Protein AF-A0A812WS53-F1 (afdb_monomer_lite)

Sequence (111 aa):
MFCALTWVLLPVAVAAISDPGWEAFKQKFQKSYSNTDEESARYQLFKATQERVDRLNKLNGEPAFGITWMADRHEQEKYKRGFRMPKDFEPVAPVRNFSDATAKAVDWRLT

Secondary structure (DSSP, 8-state):
-------------------HHHHHHHHHTT---SSHHHHHHHHHHHHHHHHHHHHHHHHHSS------TTTT--HHHH--------TT----S-----TT---S---GGG-

Structure (mmCIF, N/CA/C/O backbone):
data_AF-A0A812WS53-F1
#
_entry.id   AF-A0A812WS53-F1
#
loop_
_atom_site.group_PDB
_atom_site.id
_atom_site.type_symbol
_atom_site.label_atom_id
_atom_site.label_alt_id
_atom_site.label_comp_id
_atom_site.label_asym_id
_atom_site.label_entity_id
_atom_site.label_seq_id
_atom_site.pdbx_PDB_ins_code
_atom_site.Cartn_x
_atom_site.Cartn_y
_atom_site.Cartn_z
_atom_site.occupancy
_atom_site.B_iso_or_equiv
_atom_site.auth_seq_id
_atom_site.auth_comp_id
_atom_site.auth_asym_id
_atom_site.auth_atom_id
_atom_site.pdbx_PDB_model_num
ATOM 1 N N . MET A 1 1 ? -57.722 27.443 16.083 1.00 43.44 1 MET A N 1
ATOM 2 C CA . MET A 1 1 ? -57.066 26.179 16.475 1.00 43.44 1 MET A CA 1
ATOM 3 C C . MET A 1 1 ? -56.000 25.888 15.427 1.00 43.44 1 MET A C 1
ATOM 5 O O . MET A 1 1 ? -56.340 25.423 14.353 1.00 43.44 1 MET A O 1
ATOM 9 N N . PHE A 1 2 ? -54.751 26.288 15.674 1.00 41.97 2 PHE A N 1
ATOM 10 C CA . PHE A 1 2 ? -53.620 26.048 14.769 1.00 41.97 2 PHE A CA 1
ATOM 11 C C . PHE A 1 2 ? -52.568 25.258 15.545 1.00 41.97 2 PHE A C 1
ATOM 13 O O . PHE A 1 2 ? -52.096 25.710 16.585 1.00 41.97 2 PHE A O 1
ATOM 20 N N . CYS A 1 3 ? -52.281 24.045 15.078 1.00 46.72 3 CYS A N 1
ATOM 21 C CA . CYS A 1 3 ? -51.348 23.115 15.701 1.00 46.72 3 CYS A CA 1
ATOM 22 C C . CYS A 1 3 ? -49.949 23.396 15.138 1.00 46.72 3 CYS A C 1
ATOM 24 O O . CYS A 1 3 ? -49.703 23.170 13.955 1.00 46.72 3 CYS A O 1
ATOM 26 N N . ALA A 1 4 ? -49.054 23.941 15.961 1.00 52.06 4 ALA A N 1
ATOM 27 C CA . ALA A 1 4 ? -47.671 24.189 15.575 1.00 52.06 4 ALA A CA 1
ATOM 28 C C . ALA A 1 4 ? -46.913 22.853 15.497 1.00 52.06 4 ALA A C 1
ATOM 30 O O . ALA A 1 4 ? -46.625 22.235 16.518 1.00 52.06 4 ALA A O 1
ATOM 31 N N . LEU A 1 5 ? -46.604 22.403 14.280 1.00 52.25 5 LEU A N 1
ATOM 32 C CA . LEU A 1 5 ? -45.628 21.342 14.037 1.00 52.25 5 LEU A CA 1
ATOM 33 C C . LEU A 1 5 ? -44.229 21.929 14.242 1.00 52.25 5 LEU A C 1
ATOM 35 O O . LEU A 1 5 ? -43.653 22.542 13.346 1.00 52.25 5 LEU A O 1
ATOM 39 N N . THR A 1 6 ? -43.698 21.779 15.452 1.00 55.88 6 THR A N 1
ATOM 40 C CA . THR A 1 6 ? -42.301 22.077 15.759 1.00 55.88 6 THR A CA 1
ATOM 41 C C . THR A 1 6 ? -41.420 20.994 15.146 1.00 55.88 6 THR A C 1
ATOM 43 O O . THR A 1 6 ? -41.392 19.844 15.580 1.00 55.88 6 THR A O 1
ATOM 46 N N . TRP A 1 7 ? -40.703 21.364 14.090 1.00 60.59 7 TRP A N 1
ATOM 47 C CA . TRP A 1 7 ? -39.664 20.537 13.494 1.00 60.59 7 TRP A CA 1
ATOM 48 C C . TRP A 1 7 ? -38.497 20.451 14.484 1.00 60.59 7 TRP A C 1
ATOM 50 O O . TRP A 1 7 ? -37.728 21.396 14.651 1.00 60.59 7 TRP A O 1
ATOM 60 N N . VAL A 1 8 ? -38.405 19.334 15.206 1.00 62.06 8 VAL A N 1
ATOM 61 C CA . VAL A 1 8 ? -37.254 19.036 16.059 1.00 62.06 8 VAL A CA 1
ATOM 62 C C . VAL A 1 8 ? -36.074 18.729 15.139 1.00 62.06 8 VAL A C 1
ATOM 64 O O . VAL A 1 8 ? -36.000 17.656 14.544 1.00 62.06 8 VAL A O 1
ATOM 67 N N . LEU A 1 9 ? -35.152 19.684 15.010 1.00 59.56 9 LEU A N 1
ATOM 68 C CA . LEU A 1 9 ? -33.820 19.451 14.457 1.00 59.56 9 LEU A CA 1
ATOM 69 C C . LEU A 1 9 ? -33.042 18.574 15.446 1.00 59.56 9 LEU A C 1
ATOM 71 O O . LEU A 1 9 ? -32.434 19.065 16.394 1.00 59.56 9 LEU A O 1
ATOM 75 N N . LEU A 1 10 ? -33.103 17.258 15.244 1.00 51.25 10 LEU A N 1
ATOM 76 C CA . LEU A 1 10 ? -32.210 16.302 15.891 1.00 51.25 10 LEU A CA 1
ATOM 77 C C . LEU A 1 10 ? -30.803 16.475 15.294 1.00 51.25 10 LEU A C 1
ATOM 79 O O . LEU A 1 10 ? -30.651 16.327 14.078 1.00 51.25 10 LEU A O 1
ATOM 83 N N . PRO A 1 11 ? -29.769 16.780 16.098 1.00 55.72 11 PRO A N 1
ATOM 84 C CA . PRO A 1 11 ? -28.403 16.777 15.603 1.00 55.72 11 PRO A CA 1
ATOM 85 C C . PRO A 1 11 ? -28.038 15.347 15.197 1.00 55.72 11 PRO A C 1
ATOM 87 O O . PRO A 1 11 ? -28.085 14.425 16.012 1.00 55.72 11 PRO A O 1
ATOM 90 N N . VAL A 1 12 ? -27.685 15.158 13.925 1.00 57.66 12 VAL A N 1
ATOM 91 C CA . VAL A 1 12 ? -27.096 13.908 13.441 1.00 57.66 12 VAL A CA 1
ATOM 92 C C . VAL A 1 12 ? -25.721 13.792 14.093 1.00 57.66 12 VAL A C 1
ATOM 94 O O . VAL A 1 12 ? -24.754 14.404 13.646 1.00 57.66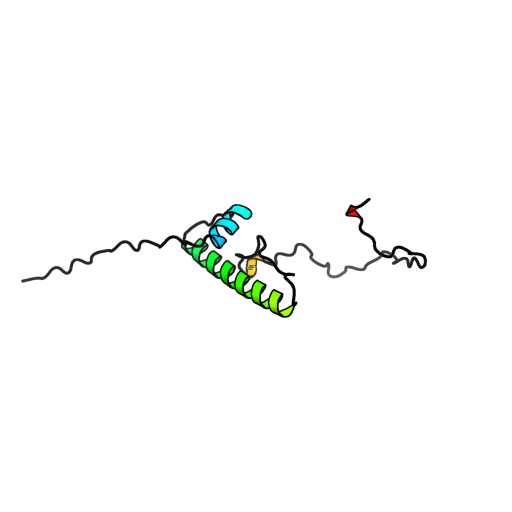 12 VAL A O 1
ATOM 97 N N . ALA A 1 13 ? -25.638 13.053 15.197 1.00 55.16 13 ALA A N 1
ATOM 98 C CA . ALA A 1 13 ? -24.364 12.649 15.764 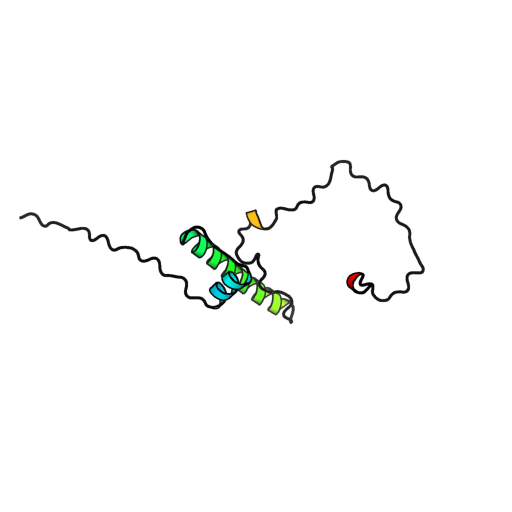1.00 55.16 13 ALA A CA 1
ATOM 99 C C . ALA A 1 13 ? -23.694 11.707 14.758 1.00 55.16 13 ALA A C 1
ATOM 101 O O . ALA A 1 13 ? -24.139 10.575 14.563 1.00 55.16 13 ALA A O 1
ATOM 102 N N . VAL A 1 14 ? -22.656 12.189 14.074 1.00 57.69 14 VAL A N 1
ATOM 103 C CA . VAL A 1 14 ? -21.853 11.339 13.195 1.00 57.69 14 VAL A CA 1
ATOM 104 C C . VAL A 1 14 ? -21.111 10.352 14.092 1.00 57.69 14 VAL A C 1
ATOM 106 O O . VAL A 1 14 ? -20.279 10.745 14.909 1.00 57.69 14 VAL A O 1
ATOM 109 N N . ALA A 1 15 ? -21.481 9.075 14.009 1.00 63.06 15 ALA A N 1
ATOM 110 C CA . ALA A 1 15 ? -20.889 8.028 14.827 1.00 63.06 15 ALA A CA 1
ATOM 111 C C . ALA A 1 15 ? -19.392 7.901 14.507 1.00 63.06 15 ALA A C 1
ATOM 113 O O . ALA A 1 15 ? -19.011 7.718 13.350 1.00 63.06 15 ALA A O 1
ATOM 114 N N . ALA A 1 16 ? -18.549 7.994 15.534 1.00 74.81 16 ALA A N 1
ATOM 115 C CA . ALA A 1 16 ? -17.120 7.751 15.397 1.00 74.81 16 ALA A CA 1
ATOM 116 C C . ALA A 1 16 ? -16.870 6.292 14.970 1.00 74.81 16 ALA A C 1
ATOM 118 O O . ALA A 1 16 ? -17.510 5.367 15.478 1.00 74.81 16 ALA A O 1
ATOM 119 N N . ILE A 1 17 ? -15.937 6.081 14.039 1.00 85.56 17 ILE A N 1
ATOM 120 C CA . ILE A 1 17 ? -15.553 4.743 13.577 1.00 85.56 17 ILE A CA 1
ATOM 121 C C . ILE A 1 17 ? -14.815 4.036 14.718 1.00 85.56 17 ILE A C 1
ATOM 123 O O . ILE A 1 17 ? -13.737 4.458 15.121 1.00 85.56 17 ILE A O 1
ATOM 127 N N . SER A 1 18 ? -15.395 2.956 15.244 1.00 88.69 18 SER A N 1
ATOM 128 C CA . SER A 1 18 ? -14.796 2.144 16.308 1.00 88.69 18 SER A CA 1
ATOM 129 C C . SER A 1 18 ? -14.233 0.843 15.725 1.00 88.69 18 SER A C 1
ATOM 131 O O . SER A 1 18 ? -14.819 -0.226 15.872 1.00 88.69 18 SER A O 1
ATOM 133 N N . ASP A 1 19 ? -13.114 0.948 15.003 1.00 95.69 19 ASP A N 1
ATOM 134 C CA . ASP A 1 19 ? -12.353 -0.199 14.487 1.00 95.69 19 ASP A CA 1
ATOM 135 C C . ASP A 1 19 ? -10.898 -0.132 14.999 1.00 95.69 19 ASP A C 1
ATOM 137 O O . ASP A 1 19 ? -10.137 0.744 14.578 1.00 95.69 19 ASP A O 1
ATOM 141 N N . PRO A 1 20 ? -10.468 -1.059 15.880 1.00 96.19 20 PRO A N 1
ATOM 142 C CA . PRO A 1 20 ? -9.093 -1.105 16.378 1.00 96.19 20 PRO A CA 1
ATOM 143 C C . PRO A 1 20 ? -8.031 -1.238 15.277 1.00 96.19 20 PRO A C 1
ATOM 145 O O . PRO A 1 20 ? -6.936 -0.691 15.406 1.00 96.19 20 PRO A O 1
ATOM 148 N N . GLY A 1 21 ? -8.334 -1.957 14.191 1.00 96.56 21 GLY A N 1
ATOM 149 C CA . GLY A 1 21 ? -7.435 -2.120 13.051 1.00 96.56 21 GLY A CA 1
ATOM 150 C C . GLY A 1 21 ? -7.266 -0.823 12.264 1.00 96.56 21 GLY A C 1
ATOM 151 O O . GLY A 1 21 ? -6.155 -0.504 11.831 1.00 96.56 21 GLY A O 1
ATOM 152 N N . TRP A 1 22 ? -8.342 -0.046 12.138 1.00 97.62 22 TRP A N 1
ATOM 153 C CA . TRP A 1 22 ? -8.310 1.291 11.550 1.00 97.62 22 TRP A CA 1
ATOM 154 C C . TRP A 1 22 ? -7.491 2.269 12.395 1.00 97.62 22 TRP A C 1
ATOM 156 O O . TRP A 1 22 ? -6.614 2.953 11.866 1.00 97.62 22 TRP A O 1
ATOM 166 N N . GLU A 1 23 ? -7.701 2.291 13.712 1.00 97.31 23 GLU A N 1
ATOM 167 C CA . GLU A 1 23 ? -6.929 3.151 14.618 1.00 97.31 23 GLU A CA 1
ATOM 168 C C . GLU A 1 23 ? -5.439 2.791 14.619 1.00 97.31 23 GLU A C 1
ATOM 170 O O . GLU A 1 23 ? -4.583 3.668 14.484 1.00 97.31 23 GLU A O 1
ATOM 175 N N . ALA A 1 24 ? -5.109 1.497 14.662 1.00 97.88 24 ALA A N 1
ATOM 176 C CA . ALA A 1 24 ? -3.728 1.033 14.564 1.00 97.88 24 ALA A CA 1
ATOM 177 C C . ALA A 1 24 ? -3.086 1.401 13.214 1.00 97.88 24 ALA A C 1
ATOM 179 O O . ALA A 1 24 ? -1.916 1.786 13.168 1.00 97.88 24 ALA A O 1
ATOM 180 N N . PHE A 1 25 ? -3.838 1.320 12.110 1.00 98.19 25 PHE A N 1
ATOM 181 C CA . PHE A 1 25 ? -3.386 1.765 10.791 1.00 98.19 25 PHE A CA 1
ATOM 182 C C . PHE A 1 25 ? -3.092 3.269 10.775 1.00 98.19 25 PHE A C 1
ATOM 184 O O . PHE A 1 25 ? -2.002 3.673 10.349 1.00 98.19 25 PHE A O 1
ATOM 191 N N . LYS A 1 26 ? -4.028 4.089 11.274 1.00 97.88 26 LYS A N 1
ATOM 192 C CA . LYS A 1 26 ? -3.857 5.543 11.357 1.00 97.88 26 LYS A CA 1
ATOM 193 C C . LYS A 1 26 ? -2.650 5.906 12.213 1.00 97.88 26 LYS A C 1
ATOM 195 O O . LYS A 1 26 ? -1.838 6.723 11.789 1.00 97.88 26 LYS A O 1
ATOM 200 N N . GLN A 1 27 ? -2.477 5.253 13.360 1.00 97.94 27 GLN A N 1
ATOM 201 C CA . GLN A 1 27 ? -1.340 5.481 14.248 1.00 97.94 27 GLN A CA 1
ATOM 202 C C . GLN A 1 27 ? -0.013 5.078 13.592 1.00 97.94 27 GLN A C 1
ATOM 204 O O . GLN A 1 27 ? 0.934 5.864 13.578 1.00 97.94 27 GLN A O 1
ATOM 209 N N . LYS A 1 28 ? 0.059 3.877 13.005 1.00 98.19 28 LYS A N 1
ATOM 210 C CA . LYS A 1 28 ? 1.279 3.339 12.383 1.00 98.19 28 LYS A CA 1
ATOM 211 C C . LYS A 1 28 ? 1.784 4.205 11.231 1.00 98.19 28 LYS A C 1
ATOM 213 O O . LYS A 1 28 ? 2.992 4.353 11.067 1.00 98.19 28 LYS A O 1
ATOM 218 N N . PHE A 1 29 ? 0.874 4.743 10.421 1.00 97.94 29 PHE A N 1
ATOM 219 C CA . PHE A 1 29 ? 1.214 5.537 9.237 1.00 97.94 29 PHE A CA 1
ATOM 220 C C . PHE A 1 29 ? 0.933 7.033 9.399 1.00 97.94 29 PHE A C 1
ATOM 222 O O . PHE A 1 29 ? 0.944 7.750 8.400 1.00 97.94 29 PHE A O 1
ATOM 229 N N . GLN A 1 30 ? 0.692 7.485 10.635 1.00 97.75 30 GLN A N 1
ATOM 230 C CA . GLN A 1 30 ? 0.470 8.887 11.003 1.00 97.75 30 GLN A CA 1
ATOM 231 C C . GLN A 1 30 ? -0.580 9.575 10.118 1.00 97.75 30 GLN A C 1
ATOM 233 O O . GLN A 1 30 ? -0.357 10.651 9.564 1.00 97.75 30 GLN A O 1
ATOM 238 N N . LYS A 1 31 ? -1.724 8.915 9.940 1.00 97.00 31 LYS A N 1
ATOM 239 C CA . LYS A 1 31 ? -2.815 9.407 9.100 1.00 97.00 31 LYS A CA 1
ATOM 240 C C . LYS A 1 31 ? -3.658 10.425 9.852 1.00 97.00 31 LYS A C 1
ATOM 242 O O . LYS A 1 31 ? -4.035 10.205 11.000 1.00 97.00 31 LYS A O 1
ATOM 247 N N . SER A 1 32 ? -4.009 11.493 9.156 1.00 95.81 32 SER A N 1
ATOM 248 C CA . SER A 1 32 ? -5.007 12.469 9.567 1.00 95.81 32 SER A CA 1
ATOM 249 C C . SER A 1 32 ? -5.896 12.790 8.370 1.00 95.81 32 SER A C 1
ATOM 251 O O . SER A 1 32 ? -5.441 12.765 7.224 1.00 95.81 32 SER A O 1
ATOM 253 N N . TYR A 1 33 ? -7.169 13.061 8.641 1.00 96.00 33 TYR A N 1
ATOM 254 C CA . TYR A 1 33 ? -8.171 13.371 7.625 1.00 96.00 33 TYR A CA 1
ATOM 255 C C . TYR A 1 33 ? -8.840 14.695 7.972 1.00 96.00 33 TYR A C 1
ATOM 257 O O . TYR A 1 33 ? -8.963 15.047 9.146 1.00 96.00 33 TYR A O 1
ATOM 265 N N . SER A 1 34 ? -9.228 15.450 6.948 1.00 93.88 34 SER A N 1
ATOM 266 C CA . SER A 1 34 ? -9.648 16.845 7.112 1.00 93.88 34 SER A CA 1
ATOM 267 C C . SER A 1 34 ? -11.034 16.963 7.747 1.00 93.88 34 SER A C 1
ATOM 269 O O . SER A 1 34 ? -11.341 17.958 8.398 1.00 93.88 34 SER A O 1
ATOM 271 N N . ASN A 1 35 ? -11.889 15.965 7.524 1.00 93.94 35 ASN A N 1
ATOM 272 C CA . ASN A 1 35 ? -13.246 15.894 8.048 1.00 93.94 35 ASN A CA 1
ATOM 273 C C . ASN A 1 35 ? -13.718 14.433 8.141 1.00 93.94 35 ASN A C 1
ATOM 275 O O . ASN A 1 35 ? -13.066 13.512 7.644 1.00 93.94 35 ASN A O 1
ATOM 279 N N . THR A 1 36 ? -14.868 14.231 8.782 1.00 94.12 36 THR A N 1
ATOM 280 C CA . THR A 1 36 ? -15.426 12.897 9.032 1.00 94.12 36 THR A CA 1
ATOM 281 C C . THR A 1 36 ? -15.901 12.193 7.759 1.00 94.12 36 THR A C 1
ATOM 283 O O . THR A 1 36 ? -15.813 10.969 7.680 1.00 94.12 36 THR A O 1
ATOM 286 N N . ASP A 1 37 ? -16.351 12.935 6.745 1.00 94.31 37 ASP A N 1
ATOM 287 C CA . ASP A 1 37 ? -16.763 12.350 5.462 1.00 94.31 37 ASP A CA 1
ATOM 288 C C . ASP A 1 37 ? -15.560 11.764 4.714 1.00 94.31 37 ASP A C 1
ATOM 290 O O . ASP A 1 37 ? -15.621 10.645 4.198 1.00 94.31 37 ASP A O 1
ATOM 294 N N . GLU A 1 38 ? -14.436 12.487 4.712 1.00 95.12 38 GLU A N 1
ATOM 295 C CA . GLU A 1 38 ? -13.162 12.009 4.187 1.00 95.12 38 GLU A CA 1
ATOM 296 C C . GLU A 1 38 ? -12.714 10.769 4.959 1.00 95.12 38 GLU A C 1
ATOM 298 O O . GLU A 1 38 ? -12.425 9.747 4.343 1.00 95.12 38 GLU A O 1
ATOM 303 N N . GLU A 1 39 ? -12.714 10.807 6.293 1.00 96.38 39 GLU A N 1
ATOM 304 C CA . GLU A 1 39 ? -12.320 9.650 7.099 1.00 96.38 39 GLU A CA 1
ATOM 305 C C . GLU A 1 39 ? -13.192 8.418 6.809 1.00 96.38 39 GLU A C 1
ATOM 307 O O . GLU A 1 39 ? -12.669 7.317 6.629 1.00 96.38 39 GLU A O 1
ATOM 312 N N . SER A 1 40 ? -14.507 8.599 6.684 1.00 96.12 40 SER A N 1
ATOM 313 C CA . SER A 1 40 ? -15.436 7.528 6.322 1.00 96.12 40 SER A CA 1
ATOM 314 C C . SER A 1 40 ? -15.122 6.941 4.944 1.00 96.12 40 SER A C 1
ATOM 316 O O . SER A 1 40 ? -15.026 5.718 4.797 1.00 96.12 40 SER A O 1
ATOM 318 N N . ALA A 1 41 ? -14.881 7.789 3.939 1.00 96.62 41 ALA A N 1
ATOM 319 C CA . ALA A 1 41 ? -14.506 7.344 2.598 1.00 96.62 41 ALA A CA 1
ATOM 320 C C . ALA A 1 41 ? -13.174 6.571 2.600 1.00 96.62 41 ALA A C 1
ATOM 322 O O . ALA A 1 41 ? -13.056 5.515 1.970 1.00 96.62 41 ALA A O 1
ATOM 323 N N . ARG A 1 42 ? -12.185 7.056 3.356 1.00 98.00 42 ARG A N 1
ATOM 324 C CA . ARG A 1 42 ? -10.862 6.431 3.516 1.00 98.00 42 ARG A CA 1
ATOM 325 C C . ARG A 1 42 ? -10.953 5.084 4.220 1.00 98.00 42 ARG A C 1
ATOM 327 O O . ARG A 1 42 ? -10.314 4.123 3.792 1.00 98.00 42 ARG A O 1
ATOM 334 N N . TYR A 1 43 ? -11.808 4.986 5.231 1.00 97.81 43 TYR A N 1
ATOM 335 C CA . TYR A 1 43 ? -12.076 3.742 5.937 1.00 97.81 43 TYR A CA 1
ATOM 336 C C . TYR A 1 43 ? -12.704 2.673 5.026 1.00 97.81 43 TYR A C 1
ATOM 338 O O . TYR A 1 43 ? -12.310 1.506 5.082 1.00 97.81 43 TYR A O 1
ATOM 346 N N . GLN A 1 44 ? -13.614 3.042 4.113 1.00 98.12 44 GLN A N 1
ATOM 347 C CA . GLN A 1 44 ? -14.142 2.073 3.138 1.00 98.12 44 GLN A CA 1
ATOM 348 C C . GLN A 1 44 ? -13.048 1.538 2.200 1.00 98.12 44 GLN A C 1
ATOM 350 O O . GLN A 1 44 ? -13.016 0.341 1.912 1.00 98.12 44 GLN A O 1
ATOM 355 N N . LEU A 1 45 ? -12.120 2.394 1.758 1.00 98.12 45 LEU A N 1
ATOM 356 C CA . LEU A 1 45 ? -10.983 1.980 0.923 1.00 98.12 45 LEU A CA 1
ATOM 357 C C . LEU A 1 45 ? -10.030 1.041 1.669 1.00 98.12 45 LEU A C 1
ATOM 359 O O . LEU A 1 45 ? -9.545 0.060 1.097 1.00 98.12 45 LEU A O 1
ATOM 363 N N . PHE A 1 46 ? -9.797 1.319 2.950 1.00 98.25 46 PHE A N 1
ATOM 364 C CA . PHE A 1 46 ? -8.996 0.473 3.823 1.00 98.25 46 PHE A CA 1
ATOM 365 C C . PHE A 1 46 ? -9.587 -0.936 3.948 1.00 98.25 46 PHE A C 1
ATOM 367 O O . PHE A 1 46 ? -8.876 -1.908 3.681 1.00 98.25 46 PHE A O 1
ATOM 374 N N . LYS A 1 47 ? -10.890 -1.055 4.235 1.00 98.31 47 LYS A N 1
ATOM 375 C CA . LYS A 1 47 ? -11.584 -2.354 4.291 1.00 98.31 47 LYS A CA 1
ATOM 376 C C . LYS A 1 47 ? -11.529 -3.104 2.963 1.00 98.31 47 LYS A C 1
ATOM 378 O O . LYS A 1 47 ? -11.164 -4.275 2.928 1.00 98.31 47 LYS A O 1
ATOM 383 N N . ALA A 1 48 ? -11.790 -2.415 1.851 1.00 98.19 48 ALA A N 1
ATOM 384 C CA . ALA A 1 48 ? -11.670 -3.014 0.521 1.00 98.19 48 ALA A CA 1
ATOM 385 C C . ALA A 1 48 ? -10.238 -3.516 0.241 1.00 98.19 48 ALA A C 1
ATOM 387 O O . ALA A 1 48 ? -10.031 -4.531 -0.430 1.00 98.19 48 ALA A O 1
ATOM 388 N N . THR A 1 49 ? -9.220 -2.829 0.769 1.00 97.94 49 THR A N 1
ATOM 389 C CA . THR A 1 49 ? -7.834 -3.296 0.685 1.00 97.94 49 THR A CA 1
ATOM 390 C C . THR A 1 49 ? -7.577 -4.513 1.574 1.00 97.94 49 THR A C 1
ATOM 392 O O . THR A 1 49 ? -6.895 -5.421 1.103 1.00 97.94 49 THR A O 1
ATOM 395 N N . GLN A 1 50 ? -8.129 -4.583 2.790 1.00 98.06 50 GLN A N 1
ATOM 396 C CA . GLN A 1 50 ? -8.041 -5.774 3.649 1.00 98.06 50 GLN A CA 1
ATOM 397 C C . GLN A 1 50 ? -8.627 -7.007 2.954 1.00 98.06 50 GLN A C 1
ATOM 399 O O . GLN A 1 50 ? -7.926 -8.003 2.785 1.00 98.06 50 GLN A O 1
ATOM 404 N N . GLU A 1 51 ? -9.846 -6.902 2.424 1.00 98.19 51 GLU A N 1
ATOM 405 C CA . GLU A 1 51 ? -10.495 -7.991 1.680 1.00 98.19 51 GLU A CA 1
ATOM 406 C C . GLU A 1 51 ? -9.657 -8.448 0.477 1.00 98.19 51 GLU A C 1
ATOM 408 O O . GLU A 1 51 ? -9.513 -9.643 0.196 1.00 98.19 51 GLU A O 1
ATOM 413 N N . ARG A 1 52 ? -9.062 -7.491 -0.245 1.00 97.69 52 ARG A N 1
ATOM 414 C CA . ARG A 1 52 ? -8.182 -7.784 -1.379 1.00 97.69 52 ARG A CA 1
ATOM 415 C C . ARG A 1 52 ? -6.903 -8.495 -0.944 1.00 97.69 52 ARG A C 1
ATOM 417 O O . ARG A 1 52 ? -6.491 -9.424 -1.636 1.00 97.69 52 ARG A O 1
ATOM 424 N N . VAL A 1 53 ? -6.275 -8.066 0.149 1.00 98.06 53 VAL A N 1
ATOM 425 C CA . VAL A 1 53 ? -5.073 -8.706 0.704 1.00 98.06 53 VAL A CA 1
ATOM 426 C C . VAL A 1 53 ? -5.384 -10.143 1.111 1.00 98.06 53 VAL A C 1
ATOM 428 O O . VAL A 1 53 ? -4.676 -11.052 0.684 1.00 98.06 53 VAL A O 1
ATOM 431 N N . ASP A 1 54 ? -6.483 -10.366 1.830 1.00 97.81 54 ASP A N 1
ATOM 432 C CA . ASP A 1 54 ? -6.898 -11.704 2.257 1.00 97.81 54 ASP A CA 1
ATOM 433 C C . ASP A 1 54 ? -7.145 -12.626 1.067 1.00 97.81 54 ASP A C 1
ATOM 435 O O . ASP A 1 54 ? -6.684 -13.770 1.043 1.00 97.81 54 ASP A O 1
ATOM 439 N N . ARG A 1 55 ? -7.836 -12.126 0.037 1.00 98.31 55 ARG A N 1
ATOM 440 C CA . ARG A 1 55 ? -8.066 -12.881 -1.198 1.00 98.31 55 ARG A CA 1
ATOM 441 C C . ARG A 1 55 ? -6.753 -13.254 -1.884 1.00 98.31 55 ARG A C 1
ATOM 443 O O . ARG A 1 55 ? -6.598 -14.394 -2.312 1.00 98.31 55 ARG A O 1
ATOM 450 N N . LEU A 1 56 ? -5.824 -12.310 -2.012 1.00 98.06 56 LEU A N 1
ATOM 451 C CA . LEU A 1 56 ? -4.552 -12.550 -2.694 1.00 98.06 56 LEU A CA 1
ATOM 452 C C . LEU A 1 56 ? -3.645 -13.502 -1.906 1.00 98.06 56 LEU A C 1
ATOM 454 O O . LEU A 1 56 ? -3.034 -14.376 -2.509 1.00 98.06 56 LEU A O 1
ATOM 458 N N . ASN A 1 57 ? -3.617 -13.407 -0.576 1.00 98.06 57 ASN A N 1
ATOM 459 C CA . ASN A 1 57 ? -2.874 -14.343 0.271 1.00 98.06 57 ASN A CA 1
ATOM 460 C C . ASN A 1 57 ? -3.441 -15.764 0.201 1.00 98.06 57 ASN A C 1
ATOM 462 O O . ASN A 1 57 ? -2.678 -16.723 0.119 1.00 98.06 57 ASN A O 1
ATOM 466 N N . LYS A 1 58 ? -4.772 -15.915 0.154 1.00 97.56 58 LYS A N 1
ATOM 467 C CA . LYS A 1 58 ? -5.410 -17.224 -0.072 1.00 97.56 58 LYS A CA 1
ATOM 468 C C . LYS A 1 58 ? -5.019 -17.829 -1.421 1.00 97.56 58 LYS A C 1
ATOM 470 O O . LYS A 1 58 ? -4.771 -19.025 -1.488 1.00 97.56 58 LYS A O 1
ATOM 475 N N . LEU A 1 59 ? -4.950 -17.013 -2.476 1.00 97.50 59 LEU A N 1
ATOM 476 C CA . LEU A 1 59 ? -4.519 -17.459 -3.807 1.00 97.50 59 LEU A CA 1
ATOM 477 C C . LEU A 1 59 ? -3.029 -17.815 -3.855 1.00 97.50 59 LEU A C 1
ATOM 479 O O . LEU A 1 59 ? -2.650 -18.731 -4.575 1.00 97.50 59 LEU A O 1
ATOM 483 N N . ASN A 1 60 ? -2.200 -17.095 -3.100 1.00 96.94 60 ASN A N 1
ATOM 484 C CA . ASN A 1 60 ? -0.762 -17.333 -3.048 1.00 96.94 60 ASN A CA 1
ATOM 485 C C . ASN A 1 60 ? -0.393 -18.565 -2.199 1.00 96.94 60 ASN A C 1
ATOM 487 O O . ASN A 1 60 ? 0.666 -19.145 -2.397 1.00 96.94 60 ASN A O 1
ATOM 491 N N . GLY A 1 61 ? -1.254 -18.967 -1.256 1.00 95.81 61 GLY A N 1
ATOM 492 C CA . GLY A 1 61 ? -1.005 -20.082 -0.332 1.00 95.81 61 GLY A CA 1
ATOM 493 C C . GLY A 1 61 ? -0.132 -19.720 0.877 1.00 95.81 61 GLY A C 1
ATOM 494 O O . GLY A 1 61 ? 0.023 -20.525 1.789 1.00 95.81 61 GLY A O 1
ATOM 495 N N . GLU A 1 62 ? 0.387 -18.494 0.920 1.00 94.31 62 GLU A N 1
ATOM 496 C CA . GLU A 1 62 ? 1.203 -17.934 1.999 1.00 94.31 62 GLU A CA 1
ATOM 497 C C . GLU A 1 62 ? 0.993 -16.405 2.080 1.00 94.31 62 GLU A C 1
ATOM 499 O O . GLU A 1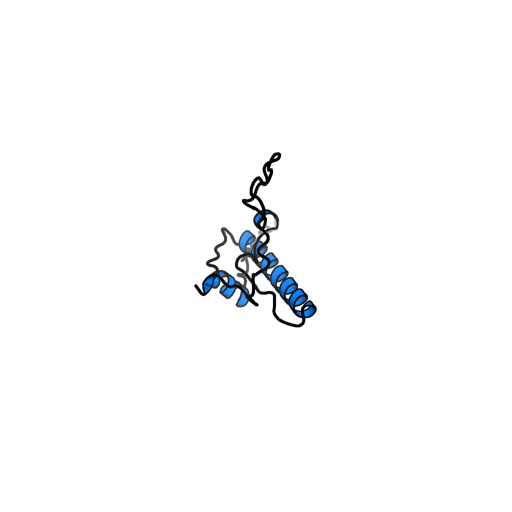 62 ? 0.563 -15.792 1.091 1.00 94.31 62 GLU A O 1
ATOM 504 N N . PRO A 1 63 ? 1.274 -15.757 3.229 1.00 93.69 63 PRO A N 1
ATOM 505 C CA . PRO A 1 63 ? 1.011 -14.333 3.435 1.00 93.69 63 PRO A CA 1
ATOM 506 C C . PRO A 1 63 ? 2.046 -13.430 2.735 1.00 93.69 63 PRO A C 1
ATOM 508 O O . PRO A 1 63 ? 2.909 -12.836 3.378 1.00 93.69 63 PRO A O 1
ATOM 511 N N . ALA A 1 64 ? 1.947 -13.303 1.412 1.00 96.38 64 ALA A N 1
ATOM 512 C CA . ALA A 1 64 ? 2.824 -12.449 0.602 1.00 96.38 64 ALA A CA 1
ATOM 513 C C . ALA A 1 64 ? 2.386 -10.973 0.545 1.00 96.38 64 ALA A C 1
ATOM 515 O O . ALA A 1 64 ? 3.200 -10.081 0.301 1.00 96.38 64 ALA A O 1
ATOM 516 N N . PHE A 1 65 ? 1.102 -10.694 0.765 1.00 96.88 65 PHE A N 1
ATOM 517 C CA . PHE A 1 65 ? 0.510 -9.362 0.706 1.00 96.88 65 PHE A CA 1
ATOM 518 C C . PHE A 1 65 ? 0.155 -8.866 2.108 1.00 96.88 65 PHE A C 1
ATOM 520 O O . PHE A 1 65 ? -0.327 -9.618 2.954 1.00 96.88 65 PHE A O 1
ATOM 527 N N . GLY A 1 66 ? 0.345 -7.569 2.345 1.00 96.06 66 GLY A N 1
ATOM 528 C CA . GLY A 1 66 ? 0.040 -6.931 3.622 1.00 96.06 66 GLY A CA 1
ATOM 529 C C . GLY A 1 66 ? -0.486 -5.511 3.459 1.00 96.06 66 GLY A C 1
ATOM 530 O O . GLY A 1 66 ? -0.371 -4.895 2.396 1.00 96.06 66 GLY A O 1
ATOM 531 N N . ILE A 1 67 ? -1.056 -4.978 4.539 1.00 97.31 67 ILE A N 1
ATOM 532 C CA . ILE A 1 67 ? -1.503 -3.586 4.608 1.00 97.31 67 ILE A CA 1
ATOM 533 C C . ILE A 1 67 ? -0.287 -2.658 4.638 1.00 97.31 67 ILE A C 1
ATOM 535 O O . ILE A 1 67 ? 0.536 -2.696 5.556 1.00 97.31 67 ILE A O 1
ATOM 539 N N . THR A 1 68 ? -0.199 -1.789 3.636 1.00 96.12 68 THR A N 1
ATOM 540 C CA . THR A 1 68 ? 0.820 -0.741 3.530 1.00 96.12 68 THR A CA 1
ATOM 541 C C . THR A 1 68 ? 0.199 0.631 3.764 1.00 96.12 68 THR A C 1
ATOM 543 O O . THR A 1 68 ? -1.020 0.784 3.784 1.00 96.12 68 THR A O 1
ATOM 546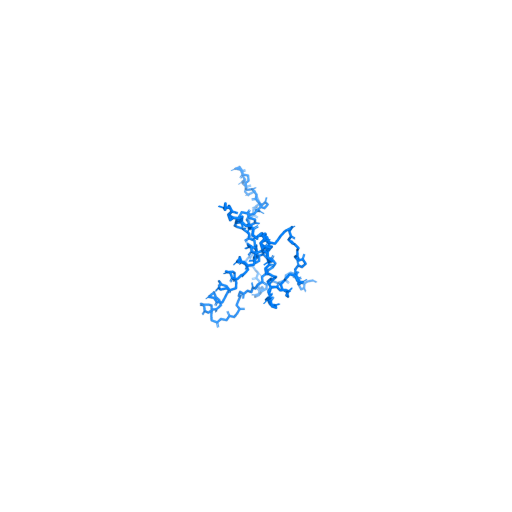 N N . TRP A 1 69 ? 1.035 1.663 3.866 1.00 95.75 69 TRP A N 1
ATOM 547 C CA . TRP A 1 69 ? 0.613 3.057 4.026 1.00 95.75 69 TRP A CA 1
ATOM 548 C C . TRP A 1 69 ? -0.294 3.591 2.895 1.00 95.75 69 TRP A C 1
ATOM 550 O O . TRP A 1 69 ? -0.845 4.683 3.023 1.00 95.75 69 TRP A O 1
ATOM 560 N N . MET A 1 70 ? -0.445 2.854 1.787 1.00 95.56 70 MET A N 1
ATOM 561 C CA . MET A 1 70 ? -1.303 3.204 0.648 1.00 95.56 70 MET A CA 1
ATOM 562 C C . MET A 1 70 ? -2.711 2.582 0.709 1.00 95.56 70 MET A C 1
ATOM 564 O O . MET A 1 70 ? -3.476 2.745 -0.240 1.00 95.56 70 MET A O 1
ATOM 568 N N . ALA A 1 71 ? -3.051 1.836 1.765 1.00 97.25 71 ALA A N 1
ATOM 569 C CA . ALA A 1 71 ? -4.289 1.051 1.830 1.00 97.25 71 ALA A CA 1
ATOM 570 C C . ALA A 1 71 ? -5.589 1.881 1.784 1.00 97.25 71 ALA A C 1
ATOM 572 O O . ALA A 1 71 ? -6.633 1.347 1.427 1.00 97.25 71 ALA A O 1
ATOM 573 N N . ASP A 1 72 ? -5.517 3.175 2.094 1.00 97.75 72 ASP A N 1
ATOM 574 C CA . ASP A 1 72 ? -6.629 4.132 2.148 1.00 97.75 72 ASP A CA 1
ATOM 575 C C . ASP A 1 72 ? -6.673 5.097 0.942 1.00 97.75 72 ASP A C 1
ATOM 577 O O . ASP A 1 72 ? -7.403 6.090 0.957 1.00 97.75 72 ASP A O 1
ATOM 581 N N . ARG A 1 73 ? -5.856 4.871 -0.095 1.00 95.81 73 ARG A N 1
ATOM 582 C CA . ARG A 1 73 ? -5.730 5.805 -1.227 1.00 95.81 73 ARG A CA 1
ATOM 583 C C . ARG A 1 73 ? -6.813 5.627 -2.286 1.00 95.81 73 ARG A C 1
ATOM 585 O O . ARG A 1 73 ? -7.121 4.506 -2.692 1.00 95.81 73 ARG A O 1
ATOM 592 N N . HIS A 1 74 ? -7.301 6.747 -2.813 1.00 94.88 74 HIS A N 1
ATOM 593 C CA . HIS A 1 74 ? -8.113 6.778 -4.023 1.00 94.88 74 HIS A CA 1
ATOM 594 C C . HIS A 1 74 ? -7.278 6.374 -5.245 1.00 94.88 74 HIS A C 1
ATOM 596 O O . HIS A 1 74 ? -6.049 6.490 -5.269 1.00 94.88 74 HIS A O 1
ATOM 602 N N . GLU A 1 75 ? -7.950 5.925 -6.302 1.00 90.81 75 GLU A N 1
ATOM 603 C CA . GLU A 1 75 ? -7.291 5.416 -7.507 1.00 90.81 75 GLU A CA 1
ATOM 604 C C . GLU A 1 75 ? -6.374 6.460 -8.166 1.00 90.81 75 GLU A C 1
ATOM 606 O O . GLU A 1 75 ? -5.238 6.166 -8.544 1.00 90.81 75 GLU A O 1
ATOM 611 N N . GLN A 1 76 ? -6.818 7.717 -8.198 1.00 90.81 76 GLN A N 1
ATOM 612 C CA . GLN A 1 76 ? -6.088 8.848 -8.773 1.00 90.81 76 GLN A CA 1
ATOM 613 C C . GLN A 1 76 ? -4.817 9.214 -7.978 1.00 90.81 76 GLN A C 1
ATOM 615 O O . GLN A 1 76 ? -3.941 9.919 -8.482 1.00 90.81 76 GLN A O 1
ATOM 620 N N . GLU A 1 77 ? -4.685 8.738 -6.737 1.00 92.00 77 GLU A N 1
ATOM 621 C CA . GLU A 1 77 ? -3.562 9.042 -5.842 1.00 92.00 77 GLU A CA 1
ATOM 622 C C . GLU A 1 77 ? -2.454 7.982 -5.878 1.00 92.00 77 GLU A C 1
ATOM 624 O O . GLU A 1 77 ? -1.341 8.230 -5.405 1.00 92.00 77 GLU A O 1
ATOM 629 N N . LYS A 1 78 ? -2.743 6.786 -6.401 1.00 86.12 78 LYS A N 1
ATOM 630 C CA . LYS A 1 78 ? -1.842 5.624 -6.323 1.00 86.12 78 LYS A CA 1
ATOM 631 C C . LYS A 1 78 ? -0.709 5.668 -7.348 1.00 86.12 78 LYS A C 1
ATOM 633 O O . LYS A 1 78 ? 0.380 5.180 -7.065 1.00 86.12 78 LYS A O 1
ATOM 638 N N . TYR A 1 79 ? -0.931 6.277 -8.515 1.00 79.44 79 TYR A N 1
ATOM 639 C CA . TYR A 1 79 ? -0.071 6.069 -9.692 1.00 79.44 79 TYR A CA 1
ATOM 640 C C . TYR A 1 79 ? 0.592 7.328 -10.251 1.00 79.44 79 TYR A C 1
ATOM 642 O O . TYR A 1 79 ? 0.934 7.370 -11.435 1.00 79.44 79 TYR A O 1
ATOM 650 N N . LYS A 1 80 ? 0.833 8.350 -9.423 1.00 73.25 80 LYS A N 1
ATOM 651 C CA . LYS A 1 80 ? 1.697 9.472 -9.822 1.00 73.25 80 LYS A CA 1
ATOM 652 C C . LYS A 1 80 ? 3.146 8.975 -9.947 1.00 73.25 80 LYS A C 1
ATOM 654 O O . LYS A 1 80 ? 3.928 9.063 -9.008 1.00 73.25 80 LYS A O 1
ATOM 659 N N . ARG A 1 81 ? 3.487 8.381 -11.095 1.00 73.12 81 ARG A N 1
ATOM 660 C CA . ARG A 1 81 ? 4.836 7.895 -11.414 1.00 73.12 81 ARG A CA 1
ATOM 661 C C . ARG A 1 81 ? 5.711 9.069 -11.853 1.00 73.12 81 ARG A C 1
ATOM 663 O O . ARG A 1 81 ? 5.280 9.891 -12.657 1.00 73.12 81 ARG A O 1
ATOM 670 N N . GLY A 1 82 ? 6.934 9.131 -11.327 1.00 80.69 82 GLY A N 1
ATOM 671 C CA . GLY A 1 82 ? 7.919 10.147 -11.714 1.00 80.69 82 GLY A CA 1
ATOM 672 C C . GLY A 1 82 ? 8.575 9.870 -13.068 1.00 80.69 82 GLY A C 1
ATOM 673 O O . GLY A 1 82 ? 8.944 10.801 -13.776 1.00 80.69 82 GLY A O 1
ATOM 674 N N . PHE A 1 83 ? 8.678 8.596 -13.459 1.00 87.75 83 PHE A N 1
ATOM 675 C CA . PHE A 1 83 ? 9.300 8.218 -14.722 1.00 87.75 83 PHE A CA 1
ATOM 676 C C . PHE A 1 83 ? 8.449 8.658 -15.919 1.00 87.75 83 PHE A C 1
ATOM 678 O O . PHE A 1 83 ? 7.295 8.246 -16.065 1.00 87.75 83 PHE A O 1
ATOM 685 N N . ARG A 1 84 ? 9.048 9.469 -16.793 1.00 88.31 84 ARG A N 1
ATOM 686 C CA . ARG A 1 84 ? 8.516 9.840 -18.105 1.00 88.31 84 ARG A CA 1
ATOM 687 C C . ARG A 1 84 ? 9.557 9.461 -19.145 1.00 88.31 84 ARG A C 1
ATOM 689 O O . ARG A 1 84 ? 10.646 10.025 -19.137 1.00 88.31 84 ARG A O 1
ATOM 696 N N . MET A 1 85 ? 9.226 8.506 -20.009 1.00 87.75 85 MET A N 1
ATOM 697 C CA . MET A 1 85 ? 10.105 8.113 -21.107 1.00 87.75 85 MET A CA 1
ATOM 698 C C . MET A 1 85 ? 10.132 9.236 -22.159 1.00 87.75 85 MET A C 1
ATOM 700 O O . MET A 1 85 ? 9.060 9.627 -22.633 1.00 87.75 85 MET A O 1
ATOM 704 N N . PRO A 1 86 ? 11.309 9.783 -22.512 1.00 92.44 86 PRO A N 1
ATOM 705 C CA . PRO A 1 86 ? 11.441 10.683 -23.654 1.00 92.44 86 PRO A CA 1
ATOM 706 C C . PRO A 1 86 ? 11.060 9.964 -24.952 1.00 92.44 86 PRO A C 1
ATOM 708 O O . PRO A 1 86 ? 11.284 8.762 -25.073 1.00 92.44 86 PRO A O 1
ATOM 711 N N . LYS A 1 87 ? 10.503 10.695 -25.925 1.00 92.31 87 LYS A N 1
ATOM 712 C CA . LYS A 1 87 ? 10.105 10.113 -27.220 1.00 92.31 87 LYS A CA 1
ATOM 713 C C . LYS A 1 87 ? 11.296 9.534 -27.987 1.00 92.31 87 LYS A C 1
ATOM 715 O O . LYS A 1 87 ? 11.170 8.463 -28.562 1.00 92.31 87 LYS A O 1
ATOM 720 N N . ASP A 1 88 ? 12.436 10.211 -27.906 1.00 92.56 88 ASP A N 1
ATOM 721 C CA . ASP A 1 88 ? 13.647 9.896 -28.669 1.00 92.56 88 ASP A CA 1
ATOM 722 C C . ASP A 1 88 ? 14.734 9.286 -27.766 1.00 92.56 88 ASP A C 1
ATOM 724 O O . ASP A 1 88 ? 15.925 9.548 -27.922 1.00 92.56 88 ASP A O 1
ATOM 728 N N . PHE A 1 89 ? 14.332 8.533 -26.735 1.00 92.00 89 PHE A N 1
ATOM 729 C CA . PHE A 1 89 ? 15.294 7.856 -25.871 1.00 92.00 89 PHE A CA 1
ATOM 730 C C . PHE A 1 89 ? 15.904 6.655 -26.597 1.00 92.00 89 PHE A C 1
ATOM 732 O O . PHE A 1 89 ? 15.262 5.615 -26.736 1.00 92.00 89 PHE A O 1
ATOM 739 N N . GLU A 1 90 ? 17.169 6.786 -26.986 1.00 89.81 90 GLU A N 1
ATOM 740 C CA . GLU A 1 90 ? 17.978 5.680 -27.486 1.00 89.81 90 GLU A CA 1
ATOM 741 C C . GLU A 1 90 ? 19.052 5.300 -26.452 1.00 89.81 90 GLU A C 1
ATOM 743 O O . GLU A 1 90 ? 19.868 6.141 -26.058 1.00 89.81 90 GLU A O 1
ATOM 748 N N . PRO A 1 91 ? 19.079 4.045 -25.967 1.00 88.31 91 PRO A N 1
ATOM 749 C CA . PRO A 1 91 ? 20.123 3.592 -25.061 1.00 88.31 91 PRO A CA 1
ATOM 750 C C . PRO A 1 91 ? 21.455 3.466 -25.817 1.00 88.31 91 PRO A C 1
ATOM 752 O O . PRO A 1 91 ? 21.680 2.513 -26.552 1.00 88.31 91 PRO A O 1
ATOM 755 N N . VAL A 1 92 ? 22.359 4.425 -25.608 1.00 89.56 92 VAL A N 1
ATOM 756 C CA . VAL A 1 92 ? 23.689 4.457 -26.255 1.00 89.56 92 VAL A CA 1
ATOM 757 C C . VAL A 1 92 ? 24.731 3.555 -25.587 1.00 89.56 92 VAL A C 1
ATOM 759 O O . VAL A 1 92 ? 25.790 3.290 -26.153 1.00 89.56 92 VAL A O 1
ATOM 762 N N . ALA A 1 93 ? 24.475 3.115 -24.354 1.00 88.94 93 ALA A N 1
ATOM 763 C CA . ALA A 1 93 ? 25.446 2.352 -23.584 1.00 88.94 93 ALA A CA 1
ATOM 764 C C . ALA A 1 93 ? 25.553 0.911 -24.120 1.00 88.94 93 ALA A C 1
ATOM 766 O O . ALA A 1 93 ? 24.542 0.205 -24.156 1.00 88.94 93 ALA A O 1
ATOM 76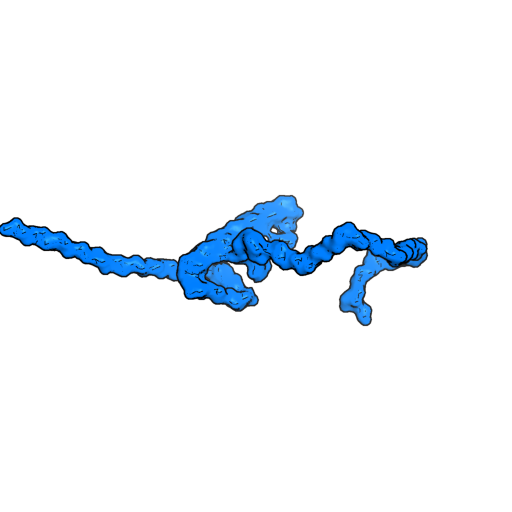7 N N . PRO A 1 94 ? 26.758 0.435 -24.492 1.00 87.44 94 PRO A N 1
ATOM 768 C CA . PRO A 1 94 ? 26.932 -0.946 -24.913 1.00 87.44 94 PRO A CA 1
ATOM 769 C C . PRO A 1 94 ? 26.688 -1.884 -23.727 1.00 87.44 94 PRO A C 1
ATOM 771 O O . PRO A 1 94 ? 27.325 -1.761 -22.677 1.00 87.44 94 PRO A O 1
ATOM 774 N N . VAL A 1 95 ? 25.789 -2.853 -23.902 1.00 86.25 95 VAL A N 1
ATOM 775 C CA . VAL A 1 95 ? 25.586 -3.929 -22.925 1.00 86.25 95 VAL A CA 1
ATOM 776 C C . VAL A 1 95 ? 26.772 -4.885 -23.025 1.00 86.25 95 VAL A C 1
ATOM 778 O O . VAL A 1 95 ? 26.965 -5.550 -24.042 1.00 86.25 95 VAL A O 1
ATOM 781 N N . ARG A 1 96 ? 27.600 -4.934 -21.978 1.00 84.44 96 ARG A N 1
ATOM 782 C CA . ARG A 1 96 ? 28.714 -5.885 -21.889 1.00 84.44 96 ARG A CA 1
ATOM 783 C C . ARG A 1 96 ? 28.207 -7.217 -21.350 1.00 84.44 96 ARG A C 1
ATOM 785 O O . ARG A 1 96 ? 27.617 -7.261 -20.275 1.00 84.44 96 ARG A O 1
ATOM 792 N N . ASN A 1 97 ? 28.491 -8.294 -22.072 1.00 81.44 97 ASN A N 1
ATOM 793 C CA . ASN A 1 97 ? 28.230 -9.652 -21.609 1.00 81.44 97 ASN A CA 1
ATOM 794 C C . ASN A 1 97 ? 29.454 -10.157 -20.843 1.00 81.44 97 ASN A C 1
ATOM 796 O O . ASN A 1 97 ? 30.499 -10.406 -21.439 1.00 81.44 97 ASN A O 1
ATOM 800 N N . PHE A 1 98 ? 29.323 -10.294 -19.526 1.00 78.19 98 PHE A N 1
ATOM 801 C CA . PHE A 1 98 ? 30.337 -10.925 -18.686 1.00 78.19 98 PHE A CA 1
ATOM 802 C C . PHE A 1 98 ? 29.961 -12.402 -18.520 1.00 78.19 98 PHE A C 1
ATOM 804 O O . PHE A 1 98 ? 29.091 -12.732 -17.718 1.00 78.19 98 PHE A O 1
ATOM 811 N N . SER A 1 99 ? 30.580 -13.286 -19.307 1.00 73.94 99 SER A N 1
ATOM 812 C CA . SER A 1 99 ? 30.341 -14.741 -19.259 1.00 73.94 99 SER A CA 1
ATOM 813 C C . SER A 1 99 ? 30.787 -15.394 -17.948 1.00 73.94 99 SER A C 1
ATOM 815 O O . SER A 1 99 ? 30.366 -16.506 -17.646 1.00 73.94 99 SER A O 1
ATOM 817 N N . ASP A 1 100 ? 31.607 -14.694 -17.162 1.00 78.19 100 ASP A N 1
ATOM 818 C CA . ASP A 1 100 ? 32.328 -15.263 -16.020 1.00 78.19 100 ASP A CA 1
ATOM 819 C C . ASP A 1 100 ? 31.660 -14.928 -14.674 1.00 78.19 100 ASP A C 1
ATOM 821 O O . ASP A 1 100 ? 32.247 -15.108 -13.605 1.00 78.19 100 ASP A O 1
ATOM 825 N N . ALA A 1 101 ? 30.428 -14.410 -14.698 1.00 72.31 101 ALA A N 1
ATOM 826 C CA . ALA A 1 101 ? 29.667 -14.136 -13.487 1.00 72.31 101 ALA A CA 1
ATOM 827 C C . ALA A 1 101 ? 29.288 -15.457 -12.787 1.00 72.31 101 ALA A C 1
ATOM 829 O O . ALA A 1 101 ? 28.403 -16.185 -13.226 1.00 72.31 101 ALA A O 1
ATOM 830 N N . THR A 1 102 ? 29.968 -15.765 -11.681 1.00 77.50 102 THR A N 1
ATOM 831 C CA . THR A 1 102 ? 29.835 -17.032 -10.930 1.00 77.50 102 THR A CA 1
ATOM 832 C C . THR A 1 102 ? 28.962 -16.930 -9.678 1.00 77.50 102 THR A C 1
ATOM 834 O O . THR A 1 102 ? 28.686 -17.940 -9.023 1.00 77.50 102 THR A O 1
ATOM 837 N N . ALA A 1 103 ? 28.524 -15.725 -9.311 1.00 84.00 103 ALA A N 1
ATOM 838 C CA . ALA A 1 103 ? 27.733 -15.516 -8.107 1.00 84.00 103 ALA A CA 1
ATOM 839 C C . ALA A 1 103 ? 26.338 -16.145 -8.250 1.00 84.00 103 ALA A C 1
ATOM 841 O O . ALA A 1 103 ? 25.589 -15.824 -9.168 1.00 84.00 103 ALA A O 1
ATOM 842 N N . LYS A 1 104 ? 25.967 -17.013 -7.300 1.00 88.06 104 LYS A N 1
ATOM 843 C CA . LYS A 1 104 ? 24.632 -17.642 -7.255 1.00 88.06 104 LYS A CA 1
ATOM 844 C C . LYS A 1 104 ? 23.518 -16.654 -6.887 1.00 88.06 104 LYS A C 1
ATOM 846 O O . LYS A 1 104 ? 22.366 -16.880 -7.236 1.00 88.06 104 LYS A O 1
ATOM 851 N N . ALA A 1 105 ? 23.863 -15.589 -6.169 1.00 89.75 105 ALA A N 1
ATOM 852 C CA . ALA A 1 105 ? 22.989 -14.480 -5.816 1.00 89.75 105 ALA A CA 1
ATOM 853 C C . ALA A 1 105 ? 23.852 -13.242 -5.549 1.00 89.75 105 ALA A C 1
ATOM 855 O O . ALA A 1 105 ? 24.976 -13.371 -5.060 1.00 89.75 105 ALA A O 1
ATOM 856 N N . VAL A 1 106 ? 23.328 -12.058 -5.860 1.00 89.69 106 VAL A N 1
ATOM 857 C CA . VAL A 1 106 ? 23.998 -10.784 -5.587 1.00 89.69 106 VAL A CA 1
ATOM 858 C C . VAL A 1 106 ? 23.037 -9.881 -4.823 1.00 89.69 106 VAL A C 1
ATOM 860 O O . VAL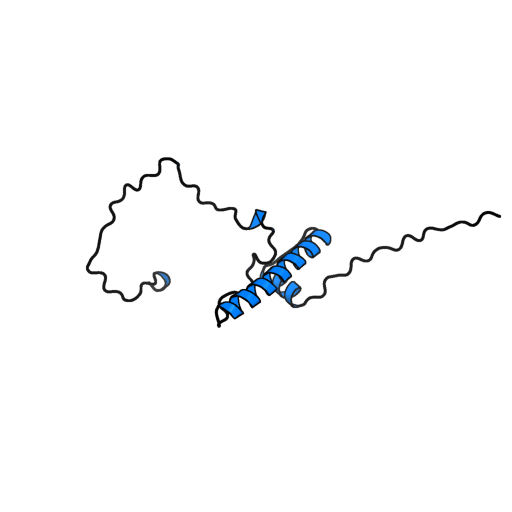 A 1 106 ? 21.973 -9.542 -5.336 1.00 89.69 106 VAL A O 1
ATOM 863 N N . ASP A 1 107 ? 23.421 -9.497 -3.606 1.00 92.38 107 ASP A N 1
ATOM 864 C CA . ASP A 1 107 ? 22.730 -8.493 -2.795 1.00 92.38 107 ASP A CA 1
ATOM 865 C C . ASP A 1 107 ? 23.722 -7.396 -2.391 1.00 92.38 107 ASP A C 1
ATOM 867 O O . ASP A 1 107 ? 24.561 -7.572 -1.508 1.00 92.38 107 ASP A O 1
ATOM 871 N N . TRP A 1 108 ? 23.616 -6.248 -3.057 1.00 92.00 108 TRP A N 1
ATOM 872 C CA . TRP A 1 108 ? 24.479 -5.083 -2.847 1.00 92.00 108 TRP A CA 1
ATOM 873 C C . TRP A 1 108 ? 24.247 -4.385 -1.499 1.00 92.00 108 TRP A C 1
ATOM 875 O O . TRP A 1 108 ? 24.960 -3.448 -1.169 1.00 92.00 108 TRP A O 1
ATOM 885 N N . ARG A 1 109 ? 23.237 -4.788 -0.717 1.00 93.12 109 ARG A N 1
ATOM 886 C CA . ARG A 1 109 ? 23.001 -4.245 0.631 1.00 93.12 109 ARG A CA 1
ATOM 887 C C . ARG A 1 109 ? 23.945 -4.834 1.678 1.00 93.12 109 ARG A C 1
ATOM 889 O O . ARG A 1 109 ? 23.975 -4.334 2.798 1.00 93.12 109 ARG A O 1
ATOM 896 N N . LEU A 1 110 ? 24.635 -5.920 1.333 1.00 90.06 110 LEU A N 1
ATOM 897 C CA . LEU A 1 110 ? 25.526 -6.675 2.216 1.00 90.06 110 LEU A CA 1
ATOM 898 C C . LEU A 1 110 ? 27.014 -6.388 1.955 1.00 90.06 110 LEU A C 1
ATOM 900 O O . LEU A 1 110 ? 27.862 -7.059 2.540 1.00 90.06 110 LEU A O 1
ATOM 904 N N . THR A 1 111 ? 27.322 -5.441 1.064 1.00 78.88 111 THR A N 1
ATOM 905 C CA . THR A 1 111 ? 28.684 -4.936 0.826 1.00 78.88 111 THR A CA 1
ATOM 906 C C . THR A 1 111 ? 28.986 -3.779 1.760 1.00 78.88 111 THR A C 1
ATOM 908 O O . THR A 1 111 ? 30.060 -3.806 2.394 1.00 78.88 111 THR A O 1
#

Foldseek 3Di:
DDDDPPDPPDPPPPDDDPDPVLVVLCVVLVDDDPDPVLVVLLVVQLVVLVVVQVVVCVVVVHNPDDDDNCSSDDPVPPDPDPDDDDPPDDDPDDDDDDPPPPDPDDDPVVD

pLDDT: mean 87.03, std 14.64, range [41.97, 98.31]

Radius of gyration: 25.89 Å; chains: 1; bounding box: 89×46×45 Å